Protein AF-A0A7I7LL23-F1 (afdb_monomer)

Nearest PDB structures (foldseek):
  6bk8-assembly1_P  TM=6.536E-01  e=3.398E+00  Saccharomyces cerevisiae S288C
  6zww-assembly4_G  TM=6.022E-01  e=4.409E+00  Escherichia coli
  7xf0-assembly2_A  TM=6.931E-01  e=6.516E+00  Pseudomonas aeruginosa
  6eud-assembly1_A  TM=8.073E-01  e=9.631E+00  Escherichia coli

Mean predicted aligned error: 7.25 Å

Secondary structure (DSSP, 8-state):
-PPPHHHHHHHH--S-------TTS-HHHHHHHHHHHHHTSTT---EEEESSHHHHHHHHHIIIIIT-PPPPTT-EEEEHHHHHIIIIIHHHGGGGT-SS------SS-PPEEEETTEEEEEEEGGGEEE-TTS-EEESSPPPP-

Foldseek 3Di:
DDDDPVLVCLLPDDDDDDDDDDPPRCVLLSLLSNQQVQQPPPPGEEEAADQDQVSLVSSVCCNCPVVVHDDDPRYHTGHPVVCCLPPPQQVCVVVLVDPHGDDDDPDPPADWDADPPDPVDIDGPVQWDQDPVGDIDGHPHPPDD

InterPro domains:
  IPR014016 UvrD-like helicase, ATP-binding domain [PF00580] (5-93)
  IPR027417 P-loop containing nucleoside triphosphate hydrolase [G3DSA:3.40.50.300] (2-128)
  IPR027417 P-loop containing nucleoside triphosphate hydrolase [SSF52540] (5-120)

Sequence (145 aa):
MILTDQQQLVVDADGNFLLLACPGSGKTRSAAERTARLMHMPGVKVAACSYTNVGAERLGAVLASDLGIMLLHNNFLGTIHKFLLRHVVHPFAHLLGAERGPFIHEDDSWPQVRVHNDNAQRIGIDCFRRTPDGRLVVTDKPPSV

Structure (mmCIF, N/CA/C/O backbone):
data_AF-A0A7I7LL23-F1
#
_entry.id   AF-A0A7I7LL23-F1
#
loop_
_atom_site.group_PDB
_atom_site.id
_atom_site.type_symbol
_atom_site.label_atom_id
_atom_site.label_alt_id
_atom_site.label_comp_id
_atom_site.label_asym_id
_atom_site.label_entity_id
_atom_site.label_seq_id
_atom_site.pdbx_PDB_ins_code
_atom_site.Cartn_x
_atom_site.Cartn_y
_atom_site.Cartn_z
_atom_site.occupancy
_atom_site.B_iso_or_equiv
_atom_site.auth_seq_id
_atom_site.auth_comp_id
_atom_site.auth_asym_id
_atom_site.auth_atom_id
_atom_site.pdbx_PDB_model_num
ATOM 1 N N . MET A 1 1 ? -9.010 5.657 23.521 1.00 66.31 1 MET A N 1
ATOM 2 C CA . MET A 1 1 ? -9.661 6.900 23.036 1.00 66.31 1 MET A CA 1
ATOM 3 C C . MET A 1 1 ? -10.905 6.483 22.262 1.00 66.31 1 MET A C 1
ATOM 5 O O . MET A 1 1 ? -10.845 5.447 21.617 1.00 66.31 1 MET A O 1
ATOM 9 N N . ILE A 1 2 ? -12.013 7.216 22.377 1.00 86.50 2 ILE A N 1
ATOM 10 C CA . ILE A 1 2 ? -13.318 6.832 21.804 1.00 86.50 2 ILE A CA 1
ATOM 11 C C . ILE A 1 2 ? -13.404 7.306 20.341 1.00 86.50 2 ILE A C 1
ATOM 13 O O . ILE A 1 2 ? -12.960 8.415 20.041 1.00 86.50 2 ILE A O 1
ATOM 17 N N . LEU A 1 3 ? -13.933 6.467 19.443 1.00 92.75 3 LEU A N 1
ATOM 18 C CA . LEU A 1 3 ? -14.195 6.816 18.040 1.00 92.7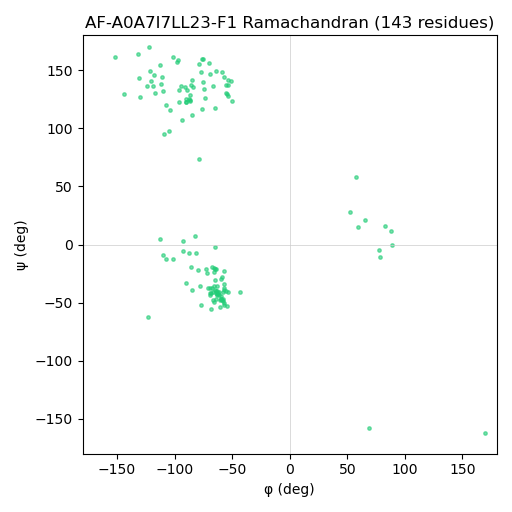5 3 LEU A CA 1
ATOM 19 C C . LEU A 1 3 ? -15.455 7.677 17.916 1.00 92.75 3 LEU A C 1
ATOM 21 O O . LEU A 1 3 ? -16.396 7.516 18.687 1.00 92.75 3 LEU A O 1
ATOM 25 N N . THR A 1 4 ? -15.491 8.576 16.931 1.00 94.88 4 THR A N 1
ATOM 26 C CA . THR A 1 4 ? -16.743 9.265 16.577 1.00 94.88 4 THR A CA 1
ATOM 27 C C . THR A 1 4 ? -17.670 8.333 15.799 1.00 94.88 4 THR A C 1
ATOM 29 O O . THR A 1 4 ? -17.195 7.397 15.154 1.00 94.88 4 THR A O 1
ATOM 32 N N . ASP A 1 5 ? -18.969 8.633 15.757 1.00 94.88 5 ASP A N 1
ATOM 33 C CA . ASP A 1 5 ? -19.951 7.832 15.008 1.00 94.88 5 ASP A CA 1
ATOM 34 C C . ASP A 1 5 ? -19.553 7.647 13.535 1.00 94.88 5 ASP A C 1
ATOM 36 O O . ASP A 1 5 ? -19.626 6.552 12.986 1.00 94.88 5 ASP A O 1
ATOM 40 N N . GLN A 1 6 ? -19.033 8.699 12.892 1.00 93.50 6 GLN A N 1
ATOM 41 C CA . GLN A 1 6 ? -18.549 8.620 11.510 1.00 93.50 6 GLN A CA 1
ATOM 42 C C . GLN A 1 6 ? -17.332 7.701 11.360 1.00 93.50 6 GLN A C 1
ATOM 44 O O . GLN A 1 6 ? -17.223 6.971 10.377 1.00 93.50 6 GLN A O 1
ATOM 49 N N . GLN A 1 7 ? -16.406 7.727 12.320 1.00 95.19 7 GLN A N 1
ATOM 50 C CA . GLN A 1 7 ? -15.250 6.832 12.307 1.00 95.19 7 GLN A CA 1
ATOM 51 C C . GLN A 1 7 ? -15.678 5.388 12.569 1.00 95.19 7 GLN A C 1
ATOM 53 O O . GLN A 1 7 ? -15.145 4.487 11.927 1.00 95.19 7 GLN A O 1
ATOM 58 N N . GLN A 1 8 ? -16.658 5.175 13.448 1.00 96.31 8 GLN A N 1
ATOM 59 C CA . GLN A 1 8 ? -17.226 3.861 13.728 1.00 96.31 8 GLN A CA 1
ATOM 60 C C . GLN A 1 8 ? -17.914 3.279 12.484 1.00 96.31 8 GLN A C 1
ATOM 62 O O . GLN A 1 8 ? -17.637 2.141 12.119 1.00 96.31 8 GLN A O 1
ATOM 67 N N . LEU A 1 9 ? -18.675 4.086 11.733 1.00 95.69 9 LEU A N 1
ATOM 68 C CA . LEU A 1 9 ? -19.251 3.672 10.443 1.00 95.69 9 LEU A CA 1
ATOM 69 C C . LEU A 1 9 ? -18.181 3.201 9.446 1.00 95.69 9 LEU A C 1
ATOM 71 O O . LEU A 1 9 ? -18.381 2.220 8.734 1.00 95.69 9 LEU A O 1
ATOM 75 N N . VAL A 1 10 ? -17.024 3.868 9.402 1.00 96.00 10 VAL A N 1
ATOM 76 C CA . VAL A 1 10 ? -15.889 3.445 8.563 1.00 96.00 10 VAL A CA 1
ATOM 77 C C . VAL A 1 10 ? -15.286 2.127 9.042 1.00 96.00 10 VAL A C 1
ATOM 79 O O . VAL A 1 10 ? -14.852 1.323 8.217 1.00 96.00 10 VAL A O 1
ATOM 82 N N . VAL A 1 11 ? -15.219 1.898 10.352 1.00 96.62 11 VAL A N 1
ATOM 83 C CA . VAL A 1 11 ? -14.708 0.644 10.921 1.00 96.62 11 VAL A CA 1
ATOM 84 C C . VAL A 1 11 ? -15.663 -0.510 10.627 1.00 96.62 11 VAL A C 1
ATOM 86 O O . VAL A 1 11 ? -15.206 -1.576 10.213 1.00 96.62 11 VAL A O 1
ATOM 89 N N . ASP A 1 12 ? -16.968 -0.277 10.751 1.00 96.56 12 ASP A N 1
ATOM 90 C CA . ASP A 1 12 ? -18.008 -1.303 10.639 1.00 96.56 12 ASP A CA 1
ATOM 91 C C . ASP A 1 12 ? -18.463 -1.579 9.205 1.00 96.56 12 ASP A C 1
ATOM 93 O O . ASP A 1 12 ? -18.992 -2.654 8.939 1.00 96.56 12 ASP A O 1
ATOM 97 N N . ALA A 1 13 ? -18.213 -0.671 8.255 1.00 96.00 13 ALA A N 1
ATOM 98 C CA . ALA A 1 13 ? -18.606 -0.883 6.865 1.00 96.00 13 ALA A CA 1
ATOM 99 C C . ALA A 1 13 ? -18.028 -2.193 6.304 1.00 96.00 13 ALA A C 1
ATOM 101 O O . ALA A 1 13 ? -16.847 -2.488 6.481 1.00 96.00 13 ALA A O 1
ATOM 102 N N . ASP A 1 14 ? -18.820 -2.956 5.566 1.00 93.75 14 ASP A N 1
ATOM 103 C CA . ASP A 1 14 ? -18.358 -4.160 4.877 1.00 93.75 14 ASP A CA 1
ATOM 104 C C . ASP A 1 14 ? -18.122 -3.884 3.386 1.00 93.75 14 ASP A C 1
ATOM 106 O O . ASP A 1 14 ? -18.584 -2.887 2.831 1.00 93.75 14 ASP A O 1
ATOM 110 N N . GLY A 1 15 ? -17.361 -4.758 2.727 1.00 93.44 15 GLY A N 1
ATOM 111 C CA . GLY A 1 15 ? -17.053 -4.628 1.302 1.00 93.44 15 GLY A CA 1
ATOM 112 C C . GLY A 1 15 ? -16.140 -3.446 0.952 1.00 93.44 15 GLY A C 1
ATOM 113 O O . GLY A 1 15 ? -15.357 -2.955 1.773 1.00 93.44 15 GLY A O 1
ATOM 114 N N . ASN A 1 16 ? -16.211 -3.035 -0.316 1.00 95.56 16 ASN A N 1
ATOM 115 C CA . ASN A 1 16 ? -15.382 -1.976 -0.886 1.00 95.56 16 ASN A CA 1
ATOM 116 C C . ASN A 1 16 ? -16.071 -0.621 -0.738 1.00 95.56 16 ASN A C 1
ATOM 118 O O . ASN A 1 16 ? -17.251 -0.482 -1.052 1.00 95.56 16 ASN A O 1
ATOM 122 N N . PHE A 1 17 ? -15.316 0.395 -0.333 1.00 96.31 17 PHE A N 1
ATOM 123 C CA . PHE A 1 17 ? -15.828 1.753 -0.193 1.00 96.31 17 PHE A CA 1
ATOM 124 C C . PHE A 1 17 ? -14.712 2.780 -0.398 1.00 96.31 17 PHE A C 1
ATOM 126 O O . PHE A 1 17 ? -13.523 2.467 -0.294 1.00 96.31 17 PHE A O 1
ATOM 133 N N . LEU A 1 18 ? -15.116 4.018 -0.677 1.00 95.38 18 LEU A N 1
ATOM 134 C CA . LEU A 1 18 ? -14.234 5.173 -0.781 1.00 95.38 18 LEU A CA 1
ATOM 135 C C . LEU A 1 18 ? -14.438 6.074 0.437 1.00 95.38 18 LEU A C 1
ATOM 137 O O . LEU A 1 18 ? -15.532 6.588 0.657 1.00 95.38 18 LEU A O 1
ATOM 141 N N . LEU A 1 19 ? -13.372 6.296 1.204 1.00 93.31 19 LEU A N 1
ATOM 142 C CA . LEU A 1 19 ? -13.380 7.245 2.312 1.00 93.31 19 LEU A CA 1
ATOM 143 C C . LEU A 1 19 ? -12.876 8.613 1.849 1.00 93.31 19 LEU A C 1
ATOM 145 O O . LEU A 1 19 ? -11.676 8.806 1.652 1.00 93.31 19 LEU A O 1
ATOM 149 N N . LEU A 1 20 ? -13.787 9.575 1.732 1.00 93.88 20 LEU A N 1
ATOM 150 C CA . LEU A 1 20 ? -13.443 10.982 1.543 1.00 93.88 20 LEU A CA 1
ATOM 151 C C . LEU A 1 20 ? -13.241 11.636 2.913 1.00 93.88 20 LEU A C 1
ATOM 153 O O . LEU A 1 20 ? -14.114 11.560 3.773 1.00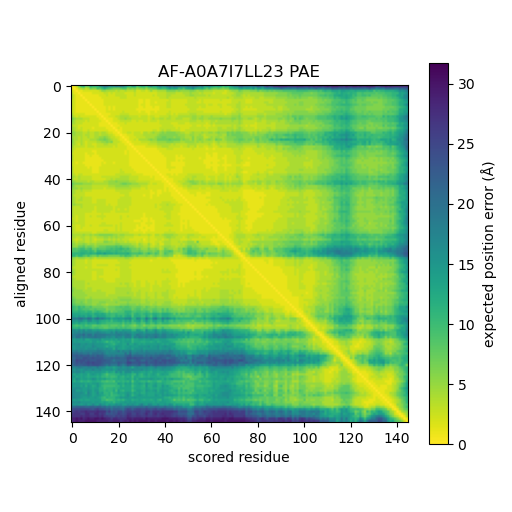 93.88 20 LEU A O 1
ATOM 157 N N . ALA A 1 21 ? -12.080 12.254 3.133 1.00 90.94 21 ALA A N 1
ATOM 158 C CA . ALA A 1 21 ? -11.691 12.743 4.450 1.00 90.94 21 ALA A CA 1
ATOM 159 C C . ALA A 1 21 ? -10.899 14.053 4.368 1.00 90.94 21 ALA A C 1
ATOM 161 O O . ALA A 1 21 ? -9.887 14.136 3.671 1.00 90.94 21 ALA A O 1
ATOM 162 N N . CYS A 1 22 ? -11.312 15.054 5.146 1.00 92.88 22 CYS A N 1
ATOM 163 C CA . CYS A 1 22 ? -10.547 16.288 5.320 1.00 92.88 22 CYS A CA 1
ATOM 164 C C . CYS A 1 22 ? -9.268 16.037 6.145 1.00 92.88 22 CYS A C 1
ATOM 166 O O . CYS A 1 22 ? -9.221 15.094 6.950 1.00 92.88 22 CYS A O 1
ATOM 168 N N . PRO A 1 23 ? -8.227 16.879 6.014 1.00 91.81 23 PRO A N 1
ATOM 169 C CA . PRO A 1 23 ? -7.085 16.861 6.925 1.00 91.81 23 PRO A CA 1
ATOM 170 C C . PRO A 1 23 ? -7.531 16.911 8.396 1.00 91.81 23 PRO A C 1
ATOM 172 O O . PRO A 1 23 ? -8.493 17.587 8.738 1.00 91.81 23 PRO A O 1
ATOM 175 N N . GLY A 1 24 ? -6.861 16.157 9.272 1.00 88.38 24 GLY A N 1
ATOM 176 C CA . GLY A 1 24 ? -7.176 16.129 10.710 1.00 88.38 24 GLY A CA 1
ATOM 177 C C . GLY A 1 24 ? -8.395 15.289 11.132 1.00 88.38 24 GLY A C 1
ATOM 178 O O . GLY A 1 24 ? -8.507 14.975 12.308 1.00 88.38 24 GLY A O 1
ATOM 179 N N . SER A 1 25 ? -9.236 14.812 10.207 1.00 89.38 25 SER A N 1
ATOM 180 C CA . SER A 1 25 ? -10.459 14.015 10.496 1.00 89.38 25 SER A CA 1
ATOM 181 C C . SER A 1 25 ? -10.241 12.630 11.138 1.00 89.38 25 SER A C 1
ATOM 183 O O . SER A 1 25 ? -11.192 11.902 11.418 1.00 89.38 25 SER A O 1
ATOM 185 N N . GLY A 1 26 ? -8.989 12.222 11.351 1.00 91.06 26 GLY A N 1
ATOM 186 C CA . GLY A 1 26 ? -8.664 10.913 11.921 1.00 91.06 26 GLY A CA 1
ATOM 187 C C . GLY A 1 26 ? -8.649 9.753 10.920 1.00 91.06 26 GLY A C 1
ATOM 188 O O . GLY A 1 26 ? -8.582 8.608 11.351 1.00 91.06 26 GLY A O 1
ATOM 189 N N . LYS A 1 27 ? -8.600 10.013 9.603 1.00 94.44 27 LYS A N 1
ATOM 190 C CA . LYS A 1 27 ? -8.527 8.977 8.542 1.00 94.44 27 LYS A CA 1
ATOM 191 C C . LYS A 1 27 ? -7.556 7.818 8.823 1.00 94.44 27 LYS A C 1
ATOM 193 O O . LYS A 1 27 ? -7.866 6.665 8.557 1.00 94.44 27 LYS A O 1
ATOM 198 N N . THR A 1 28 ? -6.379 8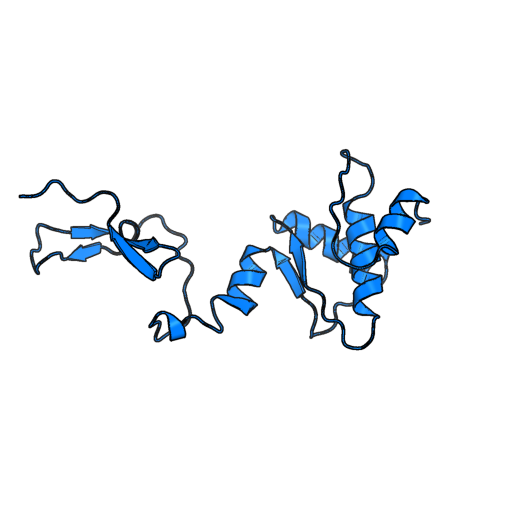.118 9.378 1.00 93.62 28 THR A N 1
ATOM 199 C CA . THR A 1 28 ? -5.355 7.107 9.682 1.00 93.62 28 THR A CA 1
ATOM 200 C C . THR A 1 28 ? -5.773 6.226 10.856 1.00 93.62 28 THR A C 1
ATOM 202 O O . THR A 1 28 ? -5.541 5.024 10.812 1.00 93.62 28 THR A O 1
ATOM 205 N N . ARG A 1 29 ? -6.437 6.801 11.865 1.00 94.25 29 ARG A N 1
ATOM 206 C CA . ARG A 1 29 ? -6.998 6.050 12.989 1.00 94.25 29 ARG A CA 1
ATOM 207 C C . ARG A 1 29 ? -8.125 5.139 12.515 1.00 94.25 29 ARG A C 1
ATOM 209 O O . ARG A 1 29 ? -8.063 3.948 12.770 1.00 94.25 29 ARG A O 1
ATOM 216 N N . SER A 1 30 ? -9.086 5.660 11.750 1.00 95.69 30 SER A N 1
ATOM 217 C CA . SER A 1 30 ? -10.178 4.845 11.196 1.00 95.69 30 SER A CA 1
ATOM 218 C C . SER A 1 30 ? -9.666 3.692 10.331 1.00 95.69 30 SER A C 1
ATOM 220 O O . SER A 1 30 ? -10.160 2.575 10.441 1.00 95.69 30 SER A O 1
ATOM 222 N N . ALA A 1 31 ? -8.638 3.931 9.508 1.00 95.50 31 ALA A N 1
ATOM 223 C CA . ALA A 1 31 ? -8.004 2.877 8.720 1.00 95.50 31 ALA A CA 1
ATOM 224 C C . ALA A 1 31 ? -7.315 1.813 9.596 1.00 95.50 31 ALA A C 1
ATOM 226 O O . ALA A 1 31 ? -7.410 0.626 9.285 1.00 95.50 31 ALA A O 1
ATOM 227 N N . ALA A 1 32 ? -6.647 2.211 10.685 1.00 95.62 32 ALA A N 1
ATOM 228 C CA . ALA A 1 32 ? -6.009 1.286 11.625 1.00 95.62 32 ALA A CA 1
ATOM 229 C C . ALA A 1 32 ? -7.040 0.439 12.383 1.00 95.62 32 ALA A C 1
ATOM 231 O O . ALA A 1 32 ? -6.919 -0.779 12.414 1.00 95.62 32 ALA A O 1
ATOM 232 N N . GLU A 1 33 ? -8.085 1.066 12.921 1.00 96.12 33 GLU A N 1
ATOM 233 C CA . GLU A 1 33 ? -9.173 0.398 13.651 1.00 96.12 33 GLU A CA 1
ATOM 234 C C . GLU A 1 33 ? -9.913 -0.597 12.740 1.00 96.12 33 GLU A C 1
ATOM 236 O O . GLU A 1 33 ? -10.130 -1.753 13.103 1.00 96.12 33 GLU A O 1
ATOM 241 N N . ARG A 1 34 ? -10.200 -0.203 11.489 1.00 95.88 34 ARG A N 1
ATOM 242 C CA . ARG A 1 34 ? -10.772 -1.111 10.483 1.00 95.88 34 ARG A CA 1
ATOM 243 C C . ARG A 1 34 ? -9.826 -2.266 10.161 1.00 95.88 34 ARG A C 1
ATOM 245 O O . ARG A 1 34 ? -10.262 -3.409 10.071 1.00 95.88 34 ARG A O 1
ATOM 252 N N . THR A 1 35 ? -8.535 -1.982 9.990 1.00 95.62 35 THR A N 1
ATOM 253 C CA . THR A 1 35 ? -7.512 -3.013 9.754 1.00 95.62 35 THR A CA 1
ATOM 254 C C . THR A 1 35 ? -7.492 -4.015 10.908 1.00 95.62 35 THR A C 1
ATOM 256 O O . THR A 1 35 ? -7.560 -5.215 10.662 1.00 95.62 35 THR A O 1
ATOM 259 N N . ALA A 1 36 ? -7.494 -3.534 12.153 1.00 94.81 36 ALA A N 1
ATOM 260 C CA . ALA A 1 36 ? -7.557 -4.365 13.347 1.00 94.81 36 ALA A CA 1
ATOM 261 C C . ALA A 1 36 ? -8.814 -5.246 13.362 1.00 94.81 36 ALA A C 1
ATOM 263 O O . ALA A 1 36 ? -8.690 -6.455 13.542 1.00 94.81 36 ALA A O 1
ATOM 264 N N . ARG A 1 37 ? -10.007 -4.688 13.100 1.00 94.44 37 ARG A N 1
ATOM 265 C CA . ARG A 1 37 ? -11.256 -5.467 12.985 1.00 94.44 37 ARG A CA 1
ATOM 266 C C . ARG A 1 37 ? -11.123 -6.590 11.951 1.00 94.44 37 ARG A C 1
ATOM 268 O O . ARG A 1 37 ? -11.374 -7.748 12.272 1.00 94.44 37 ARG A O 1
ATOM 275 N N . LEU A 1 38 ? -10.691 -6.259 10.732 1.00 94.50 38 LEU A N 1
ATOM 276 C CA . LEU A 1 38 ? -10.575 -7.221 9.630 1.00 94.50 38 LEU A CA 1
ATOM 277 C C . LEU A 1 38 ? -9.554 -8.328 9.921 1.00 94.50 38 LEU A C 1
ATOM 279 O O . LEU A 1 38 ? -9.780 -9.476 9.554 1.00 94.50 38 LEU A O 1
ATOM 283 N N . MET A 1 39 ? -8.453 -8.015 10.608 1.00 92.31 39 MET A N 1
ATOM 284 C CA . MET A 1 39 ? -7.436 -9.003 10.984 1.00 92.31 39 MET A CA 1
ATOM 285 C C . MET A 1 39 ? -7.942 -10.061 11.976 1.00 92.31 39 MET A C 1
ATOM 287 O O . MET A 1 39 ? -7.371 -11.147 12.028 1.00 92.31 39 MET A O 1
ATOM 291 N N . HIS A 1 40 ? -8.986 -9.760 12.754 1.00 90.25 40 HIS A N 1
ATOM 292 C CA . HIS A 1 40 ? -9.605 -10.716 13.680 1.00 90.25 40 HIS A CA 1
ATOM 293 C C . HIS A 1 40 ? -10.702 -11.562 13.025 1.00 90.25 40 HIS A C 1
ATOM 295 O O . HIS A 1 40 ? -11.200 -12.502 13.645 1.00 90.25 40 HIS A O 1
ATOM 301 N N . MET A 1 41 ? -11.086 -11.261 11.781 1.00 91.00 41 MET A N 1
ATOM 302 C CA . MET A 1 41 ? -12.073 -12.062 11.068 1.00 91.00 41 MET A CA 1
ATOM 303 C C . MET A 1 41 ? -11.451 -13.399 10.627 1.00 91.00 41 MET A C 1
ATOM 305 O O . MET A 1 41 ? -10.421 -13.404 9.945 1.00 91.00 41 MET A O 1
ATOM 309 N N . PRO A 1 42 ? -12.062 -14.549 10.972 1.00 90.12 42 PRO A N 1
ATOM 310 C CA . PRO A 1 42 ? -11.535 -15.857 10.600 1.00 90.12 42 PRO A CA 1
ATOM 311 C C . PRO A 1 42 ? -11.332 -15.997 9.087 1.00 90.12 42 PRO A C 1
ATOM 313 O O . PRO A 1 42 ? -12.225 -15.708 8.295 1.00 90.12 42 PRO A O 1
ATOM 316 N N . GLY A 1 43 ? -10.145 -16.454 8.683 1.00 90.44 43 GLY A N 1
ATOM 317 C CA . GLY A 1 43 ? -9.801 -16.685 7.275 1.00 90.44 43 GLY A CA 1
ATOM 318 C C . GLY A 1 43 ? -9.457 -15.427 6.466 1.00 90.44 43 GLY A C 1
ATOM 319 O O . GLY A 1 43 ? -9.022 -15.556 5.321 1.00 90.44 43 GLY A O 1
ATOM 320 N N . VAL A 1 44 ? -9.584 -14.228 7.041 1.00 91.38 44 VAL A N 1
ATOM 321 C CA . VAL A 1 44 ? -9.243 -12.973 6.362 1.00 91.38 44 VAL A CA 1
ATOM 322 C C . VAL A 1 44 ? -7.747 -12.687 6.494 1.00 91.38 44 VAL A C 1
ATOM 324 O O . VAL A 1 44 ? -7.152 -12.826 7.561 1.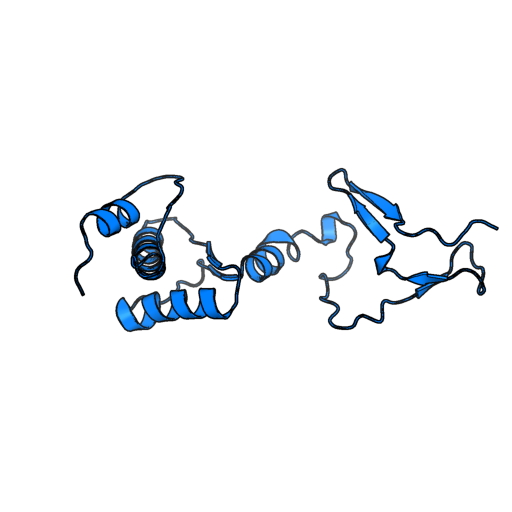00 91.38 44 VAL A O 1
ATOM 327 N N . LYS A 1 45 ? -7.129 -12.275 5.383 1.00 92.94 45 LYS A N 1
ATOM 328 C CA . LYS A 1 45 ? -5.766 -11.734 5.338 1.00 92.94 45 LYS A CA 1
ATOM 329 C C . LYS A 1 45 ? -5.841 -10.298 4.850 1.00 92.94 45 LYS A C 1
ATOM 331 O O . LYS A 1 45 ? -6.468 -10.028 3.828 1.00 92.94 45 LYS A O 1
ATOM 336 N N . VAL A 1 46 ? -5.199 -9.388 5.567 1.00 95.25 46 VAL A N 1
ATOM 337 C CA . VAL A 1 46 ? -5.265 -7.951 5.302 1.00 95.25 46 VAL A CA 1
ATOM 338 C C . VAL A 1 46 ? -3.929 -7.457 4.766 1.00 95.25 46 VAL A C 1
ATOM 340 O O . VAL A 1 46 ? -2.875 -7.728 5.341 1.00 95.25 46 VAL A O 1
ATOM 343 N N . ALA A 1 47 ? -3.981 -6.693 3.676 1.00 96.69 47 ALA A N 1
ATOM 344 C CA . ALA A 1 47 ? -2.857 -5.920 3.166 1.00 96.69 47 ALA A CA 1
ATOM 345 C C . ALA A 1 47 ? -3.124 -4.428 3.386 1.00 96.69 47 ALA A C 1
ATOM 347 O O . ALA A 1 47 ? -3.783 -3.767 2.584 1.00 96.69 47 ALA A O 1
ATOM 348 N N . ALA A 1 48 ? -2.609 -3.894 4.488 1.00 96.44 48 ALA A N 1
ATOM 349 C CA . ALA A 1 48 ? -2.711 -2.485 4.822 1.00 96.44 48 ALA A CA 1
ATOM 350 C C . ALA A 1 48 ? -1.577 -1.709 4.137 1.00 96.44 48 ALA A C 1
ATOM 352 O O . ALA A 1 48 ? -0.399 -1.873 4.464 1.00 96.44 48 ALA A O 1
ATOM 353 N N . CYS A 1 49 ? -1.930 -0.876 3.156 1.00 97.25 49 CYS A N 1
ATOM 354 C CA . CYS A 1 49 ? -0.956 -0.188 2.314 1.00 97.25 49 CYS A CA 1
ATOM 355 C C . CYS A 1 49 ? -1.032 1.335 2.454 1.00 97.25 49 CYS A C 1
ATOM 357 O O . CYS A 1 49 ? -2.109 1.914 2.576 1.00 97.25 49 CYS A O 1
ATOM 359 N N . SER A 1 50 ? 0.124 1.990 2.355 1.00 96.88 50 SER A N 1
ATOM 360 C CA . SER A 1 50 ? 0.231 3.432 2.121 1.00 96.88 50 SER A CA 1
ATOM 361 C C . SER A 1 50 ? 1.038 3.723 0.856 1.00 96.88 50 SER A C 1
ATOM 363 O O . SER A 1 50 ? 1.672 2.836 0.285 1.00 96.88 50 SER A O 1
ATOM 365 N N . TYR A 1 51 ? 1.036 4.974 0.406 1.00 96.81 51 TYR A N 1
ATOM 366 C CA . TYR A 1 51 ? 1.902 5.392 -0.694 1.00 96.81 51 TYR A CA 1
ATOM 367 C C . TYR A 1 51 ? 3.351 5.601 -0.227 1.00 96.81 51 TYR A C 1
ATOM 369 O O . TYR A 1 51 ? 4.290 5.255 -0.939 1.00 96.81 51 TYR A O 1
ATOM 377 N N . THR A 1 52 ? 3.537 6.110 0.995 1.00 97.06 52 THR A N 1
ATOM 378 C CA . THR A 1 52 ? 4.851 6.449 1.562 1.00 97.06 52 THR A CA 1
ATOM 379 C C . THR A 1 52 ? 5.216 5.542 2.734 1.00 97.06 52 THR A C 1
ATOM 381 O O . THR A 1 52 ? 4.335 5.028 3.428 1.00 97.06 52 THR A O 1
ATOM 384 N N . ASN A 1 53 ? 6.520 5.378 2.988 1.00 96.94 53 ASN A N 1
ATOM 385 C CA . ASN A 1 53 ? 7.013 4.641 4.159 1.00 96.94 53 ASN A CA 1
ATOM 386 C C . ASN A 1 53 ? 6.496 5.272 5.458 1.00 96.94 53 ASN A C 1
ATOM 388 O O . ASN A 1 53 ? 5.881 4.579 6.259 1.00 96.94 53 ASN A O 1
ATOM 392 N N . VAL A 1 54 ? 6.600 6.600 5.589 1.00 97.56 54 VAL A N 1
ATOM 393 C CA . VAL A 1 54 ? 6.081 7.361 6.743 1.00 97.56 54 VAL A CA 1
ATOM 394 C C . VAL A 1 54 ? 4.586 7.109 6.972 1.00 97.56 54 VAL A C 1
ATOM 396 O O . VAL A 1 54 ? 4.131 6.974 8.106 1.00 97.56 54 VAL A O 1
ATOM 399 N N . GLY A 1 55 ? 3.791 7.029 5.901 1.00 95.94 55 GLY A N 1
ATOM 400 C CA . GLY A 1 55 ? 2.363 6.735 6.003 1.00 95.94 55 GLY A CA 1
ATOM 401 C C . GLY A 1 55 ? 2.083 5.318 6.510 1.00 95.94 55 GLY A C 1
ATOM 402 O O . GLY A 1 55 ? 1.192 5.133 7.340 1.00 95.94 55 GLY A O 1
ATOM 403 N N . ALA A 1 56 ? 2.854 4.333 6.044 1.00 97.06 56 ALA A N 1
ATOM 404 C CA . ALA A 1 56 ? 2.748 2.948 6.495 1.00 97.06 56 ALA A CA 1
ATOM 405 C C . ALA A 1 56 ? 3.225 2.777 7.947 1.00 97.06 56 ALA A C 1
ATOM 407 O O . ALA A 1 56 ? 2.543 2.135 8.743 1.00 97.06 56 ALA A O 1
ATOM 408 N N . GLU A 1 57 ? 4.344 3.403 8.314 1.00 96.38 57 GLU A N 1
ATOM 409 C CA . GLU A 1 57 ? 4.877 3.426 9.680 1.00 96.38 57 GLU A CA 1
ATOM 410 C C . GLU A 1 57 ? 3.879 4.047 10.653 1.00 96.38 57 GLU A C 1
ATOM 412 O O . GLU A 1 57 ? 3.611 3.476 11.706 1.00 96.38 57 GLU A O 1
ATOM 417 N N . ARG A 1 58 ? 3.244 5.164 10.276 1.00 96.19 58 ARG A N 1
ATOM 418 C CA . ARG A 1 58 ? 2.200 5.786 11.097 1.00 96.19 58 ARG A CA 1
ATOM 419 C C . ARG A 1 58 ? 1.008 4.856 11.314 1.00 96.19 58 ARG A C 1
ATOM 421 O O . ARG A 1 58 ? 0.466 4.821 12.413 1.00 96.19 58 ARG A O 1
ATOM 428 N N . LEU A 1 59 ? 0.585 4.119 10.286 1.00 96.06 59 LEU A N 1
ATOM 429 C CA . LEU A 1 59 ? -0.502 3.147 10.415 1.00 96.06 59 LEU A CA 1
ATOM 430 C C . LEU A 1 59 ? -0.111 2.004 11.369 1.00 96.06 59 LEU A C 1
ATOM 432 O O . LEU A 1 59 ? -0.901 1.630 12.231 1.00 96.06 59 LEU A O 1
ATOM 436 N N . GLY A 1 60 ? 1.126 1.513 11.261 1.00 95.75 60 GLY A N 1
ATOM 437 C CA . GLY A 1 60 ? 1.690 0.514 12.172 1.00 95.75 60 GLY A CA 1
ATOM 438 C C . GLY A 1 60 ? 1.810 0.999 13.610 1.00 95.75 60 GLY A C 1
ATOM 439 O O . GLY A 1 60 ? 1.485 0.251 14.525 1.00 95.75 60 GLY A O 1
ATOM 440 N N . ALA A 1 61 ? 2.209 2.253 13.814 1.00 95.62 61 ALA A N 1
ATOM 441 C CA . ALA A 1 61 ? 2.293 2.858 15.137 1.00 95.62 61 ALA A CA 1
ATOM 442 C C . ALA A 1 61 ? 0.918 2.933 15.812 1.00 95.62 61 ALA A C 1
ATOM 444 O O . ALA A 1 61 ? 0.811 2.605 16.985 1.00 95.62 61 ALA A O 1
ATOM 445 N N . VAL A 1 62 ? -0.145 3.287 15.078 1.00 95.88 62 VAL A N 1
ATOM 446 C CA . VAL A 1 62 ? -1.509 3.256 15.637 1.00 95.88 62 VAL A CA 1
ATOM 447 C C . VAL A 1 62 ? -1.912 1.821 15.991 1.00 95.88 62 VAL A C 1
ATOM 449 O O . VAL A 1 62 ? -2.390 1.579 17.093 1.00 95.88 62 VAL A O 1
ATOM 452 N N . LEU A 1 63 ? -1.679 0.852 15.098 1.00 95.38 63 LEU A N 1
ATOM 453 C CA . LEU A 1 63 ? -1.986 -0.558 15.375 1.00 95.38 63 LEU A CA 1
ATOM 454 C C . LEU A 1 63 ? -1.264 -1.068 16.631 1.00 95.38 63 LEU A C 1
ATOM 456 O O . LEU A 1 63 ? -1.904 -1.634 17.509 1.00 95.38 63 LEU A O 1
ATOM 460 N N . ALA A 1 64 ? 0.045 -0.846 16.734 1.00 94.81 64 ALA A N 1
ATOM 461 C CA . ALA A 1 64 ? 0.855 -1.379 17.823 1.00 94.81 64 ALA A CA 1
ATOM 462 C C . ALA A 1 64 ? 0.679 -0.592 19.130 1.00 94.81 64 ALA A C 1
ATOM 464 O O . ALA A 1 64 ? 0.396 -1.184 20.168 1.00 94.81 64 ALA A O 1
ATOM 465 N N . SER A 1 65 ? 0.840 0.731 19.085 1.00 93.50 65 SER A N 1
ATOM 466 C CA . SER A 1 65 ? 0.902 1.576 20.281 1.00 93.50 65 SER A CA 1
ATOM 467 C C . SER A 1 65 ? -0.475 1.985 20.798 1.00 93.50 65 SER A C 1
ATOM 469 O O . SER A 1 65 ? -0.673 2.010 22.010 1.00 93.50 65 SER A O 1
ATOM 471 N N . ASP A 1 66 ? -1.427 2.294 19.910 1.00 92.94 66 ASP A N 1
ATOM 472 C CA . ASP A 1 66 ? -2.750 2.776 20.334 1.00 92.94 66 ASP A CA 1
ATOM 473 C C . ASP A 1 66 ? -3.741 1.624 20.542 1.00 92.94 66 ASP A C 1
ATOM 475 O O . ASP A 1 66 ? -4.621 1.729 21.398 1.00 92.94 66 ASP A O 1
ATOM 479 N N . LEU A 1 67 ? -3.625 0.551 19.746 1.00 93.06 67 LEU A N 1
ATOM 480 C CA . LEU A 1 67 ? -4.576 -0.570 19.732 1.00 93.06 67 LEU A CA 1
ATOM 481 C C . LEU A 1 67 ? -4.008 -1.877 20.304 1.00 93.06 67 LEU A C 1
ATOM 483 O O . LEU A 1 67 ? -4.764 -2.827 20.493 1.00 93.06 67 LEU A O 1
ATOM 487 N N . GLY A 1 68 ? -2.701 -1.955 20.577 1.00 93.44 68 GLY A N 1
ATOM 488 C CA . GLY A 1 68 ? -2.067 -3.173 21.095 1.00 93.44 68 GLY A CA 1
ATOM 489 C C . GLY A 1 68 ? -2.092 -4.354 20.117 1.00 93.44 68 GLY A C 1
ATOM 490 O O . GLY A 1 68 ? -1.989 -5.506 20.534 1.00 93.44 68 GLY A O 1
ATOM 491 N N . ILE A 1 69 ? -2.255 -4.093 18.818 1.00 90.88 69 ILE A N 1
ATOM 492 C CA . ILE A 1 69 ? -2.372 -5.116 17.780 1.00 90.88 69 ILE A CA 1
ATOM 493 C C . ILE A 1 69 ? -1.001 -5.474 17.226 1.00 90.88 69 ILE A C 1
ATOM 495 O O . ILE A 1 69 ? -0.298 -4.649 16.640 1.00 90.88 69 ILE A O 1
ATOM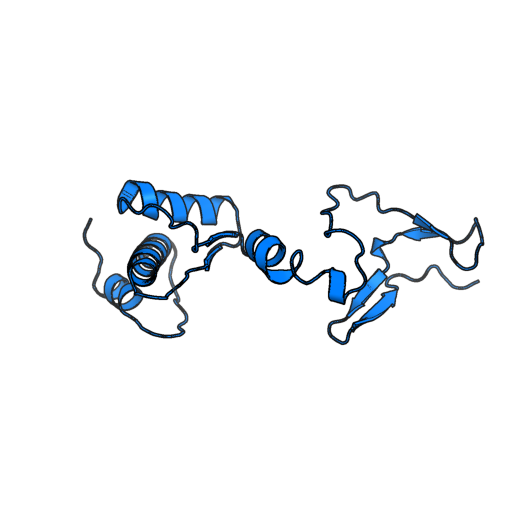 499 N N . MET A 1 70 ? -0.666 -6.758 17.326 1.00 86.94 70 MET A N 1
ATOM 500 C CA . MET A 1 70 ? 0.460 -7.339 16.610 1.00 86.94 70 MET A CA 1
ATOM 501 C C . MET A 1 70 ? 0.027 -7.850 15.237 1.00 86.94 70 MET A C 1
ATOM 503 O O . MET A 1 70 ? -0.960 -8.573 15.098 1.00 86.94 70 MET A O 1
ATOM 507 N N . LEU A 1 71 ? 0.799 -7.505 14.205 1.00 83.06 71 LEU A N 1
ATOM 508 C CA . LEU A 1 71 ? 0.584 -8.029 12.860 1.00 83.06 71 LEU A CA 1
ATOM 509 C C . LEU A 1 71 ? 0.824 -9.542 12.838 1.00 83.06 71 LEU A C 1
ATOM 511 O O . LEU A 1 71 ? 1.937 -10.012 13.070 1.00 83.06 71 LEU A O 1
ATOM 515 N N . LEU A 1 72 ? -0.225 -10.302 12.521 1.00 79.56 72 LEU A N 1
ATOM 516 C CA . LEU A 1 72 ? -0.105 -11.733 12.251 1.00 79.56 72 LEU A CA 1
ATOM 517 C C . LEU A 1 72 ? 0.754 -11.970 10.999 1.00 79.56 72 LEU A C 1
ATOM 519 O O . LEU A 1 72 ? 0.735 -11.179 10.058 1.00 79.56 72 LEU A O 1
ATOM 523 N N . HIS A 1 73 ? 1.467 -13.097 10.966 1.00 78.00 73 HIS A N 1
ATOM 524 C CA . HIS A 1 73 ? 2.422 -13.456 9.905 1.00 78.00 73 HIS A CA 1
ATOM 525 C C . HIS A 1 73 ? 1.829 -13.484 8.482 1.00 78.00 73 HIS A C 1
ATOM 527 O O . HIS A 1 73 ? 2.563 -13.403 7.499 1.00 78.00 73 HIS A O 1
ATOM 533 N N . ASN A 1 74 ? 0.512 -13.646 8.367 1.00 84.50 74 ASN A N 1
ATOM 534 C CA . ASN A 1 74 ? -0.227 -13.727 7.110 1.00 84.50 74 ASN A CA 1
ATOM 535 C C . ASN A 1 74 ? -0.777 -12.368 6.633 1.00 84.50 74 ASN A C 1
ATOM 537 O O . ASN A 1 74 ? -1.329 -12.310 5.533 1.00 84.50 74 ASN A O 1
ATOM 541 N N . ASN A 1 75 ? -0.629 -11.308 7.432 1.00 93.31 75 ASN A N 1
ATOM 542 C CA . ASN A 1 75 ? -1.019 -9.943 7.095 1.00 93.31 75 ASN A CA 1
ATOM 543 C C . ASN A 1 75 ? 0.187 -9.144 6.584 1.00 93.31 75 ASN A C 1
ATOM 545 O O . ASN A 1 75 ? 1.345 -9.473 6.847 1.00 93.31 75 ASN A O 1
ATOM 549 N N . PHE A 1 76 ? -0.088 -8.067 5.855 1.00 96.44 76 PHE A N 1
ATOM 550 C CA . PHE A 1 76 ? 0.927 -7.170 5.316 1.00 96.44 76 PHE A CA 1
ATOM 551 C C . PHE A 1 76 ? 0.677 -5.733 5.775 1.00 96.44 76 PHE A C 1
ATOM 553 O O . PHE A 1 76 ? -0.447 -5.240 5.707 1.00 96.44 76 PHE A O 1
ATOM 560 N N . LEU A 1 77 ? 1.752 -5.050 6.173 1.00 96.38 77 LEU A N 1
ATOM 561 C CA . LEU A 1 77 ? 1.792 -3.607 6.382 1.00 96.38 77 LEU A CA 1
ATOM 562 C C . LEU A 1 77 ? 3.002 -3.029 5.643 1.00 96.38 77 LEU A C 1
ATOM 564 O O . LEU A 1 77 ? 4.132 -3.480 5.844 1.00 96.38 77 LEU A O 1
ATOM 568 N N . GLY A 1 78 ? 2.783 -2.021 4.804 1.00 97.06 78 GLY A N 1
ATOM 569 C CA . GLY A 1 78 ? 3.872 -1.375 4.078 1.00 97.06 78 GLY A CA 1
ATOM 570 C C . GLY A 1 78 ? 3.396 -0.419 2.997 1.00 97.06 78 GLY A C 1
ATOM 571 O O . GLY A 1 78 ? 2.248 0.021 2.985 1.00 97.06 78 GLY A O 1
ATOM 572 N N . THR A 1 79 ? 4.288 -0.087 2.068 1.00 98.00 79 THR A N 1
ATOM 573 C CA . THR A 1 79 ? 3.896 0.668 0.879 1.00 98.00 79 THR A CA 1
ATOM 574 C C . THR A 1 79 ? 3.228 -0.230 -0.153 1.00 98.00 79 THR A C 1
ATOM 576 O O . THR A 1 79 ? 3.513 -1.429 -0.221 1.00 98.00 79 THR A O 1
ATOM 579 N N . ILE A 1 80 ? 2.394 0.361 -1.013 1.00 97.81 80 ILE A N 1
ATOM 580 C CA . ILE A 1 80 ? 1.831 -0.344 -2.171 1.00 97.81 80 ILE A CA 1
ATOM 581 C C . ILE A 1 80 ? 2.937 -0.910 -3.075 1.00 97.81 80 ILE A C 1
ATOM 583 O O . ILE A 1 80 ? 2.838 -2.042 -3.533 1.00 97.81 80 ILE A O 1
ATOM 587 N N . HIS A 1 81 ? 4.048 -0.188 -3.244 1.00 95.25 81 HIS A N 1
ATOM 588 C CA . HIS A 1 81 ? 5.207 -0.657 -4.006 1.00 95.25 81 HIS A CA 1
ATOM 589 C C . HIS A 1 81 ? 5.813 -1.931 -3.408 1.00 95.25 81 HIS A C 1
ATOM 591 O O . HIS A 1 81 ? 6.026 -2.912 -4.117 1.00 95.25 81 HIS A O 1
ATOM 597 N N . LYS A 1 82 ? 6.037 -1.957 -2.087 1.00 96.00 82 LYS A N 1
ATOM 598 C CA . LYS A 1 82 ? 6.579 -3.136 -1.398 1.00 96.00 82 LYS A CA 1
ATOM 599 C C . LYS A 1 82 ? 5.606 -4.315 -1.436 1.00 96.00 82 LYS A C 1
ATOM 601 O O . LYS A 1 82 ? 6.051 -5.453 -1.573 1.00 96.00 82 LYS A O 1
ATOM 606 N N . PHE A 1 83 ? 4.300 -4.049 -1.351 1.00 96.81 83 PHE A N 1
ATOM 607 C CA . PHE A 1 83 ? 3.269 -5.072 -1.526 1.00 96.81 83 PHE A CA 1
ATOM 608 C C . PHE A 1 83 ? 3.356 -5.703 -2.917 1.00 96.81 83 PHE A C 1
ATOM 610 O O . PHE A 1 83 ? 3.494 -6.921 -3.030 1.00 96.81 83 PHE A O 1
ATOM 617 N N . LEU A 1 84 ? 3.340 -4.871 -3.963 1.00 95.44 84 LEU A N 1
ATOM 618 C CA . LEU A 1 84 ? 3.411 -5.320 -5.350 1.00 95.44 84 LEU A CA 1
ATOM 619 C C . LEU A 1 84 ? 4.696 -6.101 -5.611 1.00 95.44 84 LEU A C 1
ATOM 621 O O . LEU A 1 84 ? 4.631 -7.200 -6.148 1.00 95.44 84 LEU A O 1
ATOM 625 N N . LEU A 1 85 ? 5.854 -5.605 -5.174 1.00 93.44 85 LEU A N 1
ATOM 626 C CA . LEU A 1 85 ? 7.115 -6.329 -5.325 1.00 93.44 85 LEU A CA 1
ATOM 627 C C . LEU A 1 85 ? 7.055 -7.709 -4.664 1.00 93.44 85 LEU A C 1
ATOM 629 O O . LEU A 1 85 ? 7.332 -8.712 -5.318 1.00 93.44 85 LEU A O 1
ATOM 633 N N . ARG A 1 86 ? 6.650 -7.779 -3.391 1.00 93.75 86 ARG A N 1
ATOM 634 C CA . ARG A 1 86 ? 6.667 -9.021 -2.603 1.00 93.75 86 ARG A CA 1
ATOM 635 C C . ARG A 1 86 ? 5.638 -10.052 -3.062 1.00 93.75 86 ARG A C 1
ATOM 637 O O . ARG A 1 86 ? 5.945 -11.240 -3.062 1.00 93.75 86 ARG A O 1
ATOM 644 N N . HIS A 1 87 ? 4.424 -9.615 -3.384 1.00 94.12 87 HIS A N 1
ATOM 645 C CA . HIS A 1 87 ? 3.281 -10.507 -3.601 1.00 94.12 87 HIS A CA 1
ATOM 646 C C . HIS A 1 87 ? 2.868 -10.642 -5.067 1.00 94.12 87 HIS A C 1
ATOM 648 O O . HIS A 1 87 ? 2.097 -11.543 -5.384 1.00 94.12 87 HIS A O 1
ATOM 654 N N . VAL A 1 88 ? 3.381 -9.787 -5.956 1.00 93.25 88 VAL A N 1
ATOM 655 C CA . VAL A 1 88 ? 3.046 -9.809 -7.386 1.00 93.25 88 VAL A CA 1
ATOM 656 C C . VAL A 1 88 ? 4.306 -9.968 -8.235 1.00 93.25 88 VAL A C 1
ATOM 658 O O . VAL A 1 88 ? 4.467 -10.976 -8.911 1.00 93.25 88 VAL A O 1
ATOM 661 N N . VAL A 1 89 ? 5.248 -9.028 -8.184 1.00 91.69 89 VAL A N 1
ATOM 662 C CA . VAL A 1 89 ? 6.382 -9.040 -9.118 1.00 91.69 89 VAL A CA 1
ATOM 663 C C . VAL A 1 89 ? 7.319 -10.215 -8.842 1.00 91.69 89 VAL A C 1
ATOM 665 O O . VAL A 1 89 ? 7.545 -11.014 -9.741 1.00 91.69 89 VAL A O 1
ATOM 668 N N . HIS A 1 90 ? 7.837 -10.377 -7.620 1.00 92.19 90 HIS A N 1
ATOM 669 C CA . HIS A 1 90 ? 8.770 -11.469 -7.313 1.00 92.19 90 HIS A CA 1
ATOM 670 C C . HIS A 1 90 ? 8.171 -12.868 -7.551 1.00 92.19 90 HIS A C 1
ATOM 672 O O . HIS A 1 90 ? 8.836 -13.669 -8.209 1.00 92.19 90 HIS A O 1
ATOM 678 N N . PRO A 1 91 ? 6.942 -13.186 -7.091 1.00 93.19 91 PRO A N 1
ATOM 679 C CA . PRO A 1 91 ? 6.365 -14.514 -7.302 1.00 93.19 91 PRO A CA 1
ATOM 680 C C . PRO A 1 91 ? 6.103 -14.848 -8.775 1.00 93.19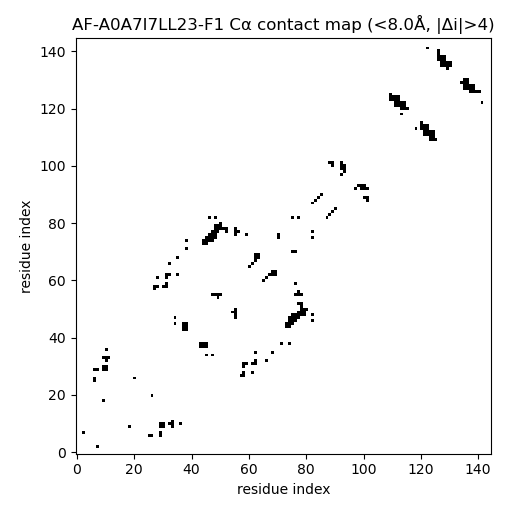 91 PRO A C 1
ATOM 682 O O . PRO A 1 91 ? 6.203 -16.011 -9.154 1.00 93.19 91 PRO A O 1
ATOM 685 N N . PHE A 1 92 ? 5.802 -13.848 -9.611 1.00 92.06 92 PHE A N 1
ATOM 686 C CA . PHE A 1 92 ? 5.373 -14.055 -10.999 1.00 92.06 92 PHE A CA 1
ATOM 687 C C . PHE A 1 92 ? 6.380 -13.570 -12.056 1.00 92.06 92 PHE A C 1
ATOM 689 O O . PHE A 1 92 ? 6.100 -13.669 -13.247 1.00 92.06 92 PHE A O 1
ATOM 696 N N . ALA A 1 93 ? 7.571 -13.101 -11.665 1.00 90.25 93 ALA A N 1
ATOM 697 C CA . ALA A 1 93 ? 8.586 -12.587 -12.596 1.00 90.25 93 ALA A CA 1
ATOM 698 C C . ALA A 1 93 ? 9.001 -13.612 -13.665 1.00 90.25 93 ALA A C 1
ATOM 700 O O . ALA A 1 93 ? 9.258 -13.251 -14.813 1.00 90.25 93 ALA A O 1
ATOM 701 N N . HIS A 1 94 ? 9.016 -14.896 -13.307 1.00 89.88 94 HIS A N 1
ATOM 702 C CA . HIS A 1 94 ? 9.336 -15.996 -14.216 1.00 89.88 94 HIS A CA 1
ATOM 703 C C . HIS A 1 94 ? 8.378 -16.070 -15.418 1.00 89.88 94 HIS A C 1
ATOM 705 O O . HIS A 1 94 ? 8.802 -16.428 -16.514 1.00 89.88 94 HIS A O 1
ATOM 711 N N . LEU A 1 95 ? 7.116 -15.646 -15.262 1.00 87.69 95 LEU A 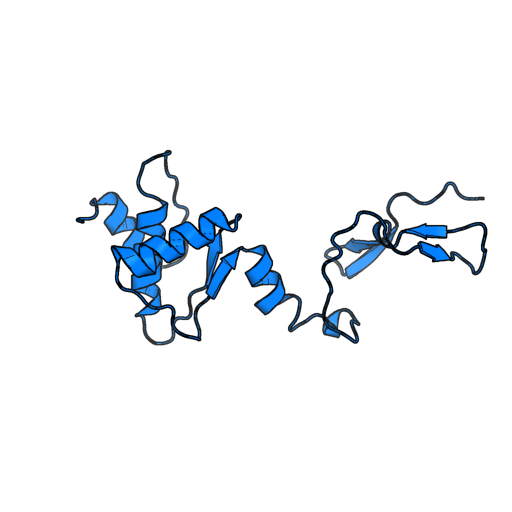N 1
ATOM 712 C CA . LEU A 1 95 ? 6.150 -15.566 -16.367 1.00 87.69 95 LEU A CA 1
ATOM 713 C C . LEU A 1 95 ? 6.541 -14.513 -17.413 1.00 87.69 95 LEU A C 1
ATOM 715 O O . LEU A 1 95 ? 6.087 -14.562 -18.553 1.00 87.69 95 LEU A O 1
ATOM 719 N N . LEU A 1 96 ? 7.393 -13.558 -17.037 1.00 82.12 96 LEU A N 1
ATOM 720 C CA . LEU A 1 96 ? 7.938 -12.541 -17.930 1.00 82.12 96 LEU A CA 1
ATOM 721 C C . LEU A 1 96 ? 9.287 -12.945 -18.541 1.00 82.12 96 LEU A C 1
ATOM 723 O O . LEU A 1 96 ? 9.844 -12.141 -19.287 1.00 82.12 96 LEU A O 1
ATOM 727 N N . GLY A 1 97 ? 9.784 -14.157 -18.260 1.00 84.50 97 GLY A N 1
ATOM 728 C CA . GLY A 1 97 ? 11.085 -14.655 -18.716 1.00 84.50 97 GLY A CA 1
ATOM 729 C C . GLY A 1 97 ? 12.250 -14.309 -17.786 1.00 84.50 97 GLY A C 1
ATOM 730 O O . GLY A 1 97 ? 13.404 -14.459 -18.176 1.00 84.50 97 GLY A O 1
ATOM 731 N N . ALA A 1 98 ? 11.979 -13.827 -16.569 1.00 85.06 98 ALA A N 1
ATOM 732 C CA . ALA A 1 98 ? 13.035 -13.535 -15.610 1.00 85.06 98 ALA A CA 1
ATOM 733 C C . ALA A 1 98 ? 13.580 -14.835 -14.992 1.00 85.06 98 ALA A C 1
ATOM 735 O O . ALA A 1 98 ? 12.867 -15.537 -14.277 1.00 85.06 98 ALA A O 1
ATOM 736 N N . GLU A 1 99 ? 14.857 -15.136 -15.236 1.00 84.88 99 GLU A N 1
ATOM 737 C CA . GLU A 1 99 ? 15.555 -16.286 -14.631 1.00 84.88 99 GLU A CA 1
ATOM 738 C C . GLU A 1 99 ? 15.876 -16.074 -13.143 1.00 84.88 99 GLU A C 1
ATOM 740 O O . GLU A 1 99 ? 16.117 -17.019 -12.393 1.00 84.88 99 GLU A O 1
ATOM 745 N N . ARG A 1 100 ? 15.903 -14.811 -12.711 1.00 82.31 100 ARG A N 1
ATOM 746 C CA . ARG A 1 100 ? 16.156 -14.380 -11.333 1.00 82.31 100 ARG A CA 1
ATOM 747 C C . ARG A 1 100 ? 15.094 -13.368 -10.921 1.00 82.31 100 ARG A C 1
ATOM 749 O O . ARG A 1 100 ? 14.394 -12.809 -11.763 1.00 82.31 100 ARG A O 1
ATOM 756 N N . GLY A 1 101 ? 14.975 -13.123 -9.619 1.00 78.19 101 GLY A N 1
ATOM 757 C CA . GLY A 1 101 ? 14.067 -12.094 -9.116 1.00 78.19 101 GLY A CA 1
ATOM 758 C C . GLY A 1 101 ? 14.405 -10.703 -9.682 1.00 78.19 101 GLY A C 1
ATOM 759 O O . GLY A 1 101 ? 15.580 -10.426 -9.929 1.00 78.19 101 GLY A O 1
ATOM 760 N N . PRO A 1 102 ? 13.403 -9.824 -9.879 1.00 81.88 102 PRO A N 1
ATOM 761 C CA . PRO A 1 102 ? 13.635 -8.438 -10.276 1.00 81.88 102 PRO A CA 1
ATOM 762 C C . PRO A 1 102 ? 14.552 -7.734 -9.270 1.00 81.88 102 PRO A C 1
ATOM 764 O O . PRO A 1 102 ? 14.463 -7.973 -8.065 1.00 81.88 102 PRO A O 1
ATOM 767 N N . PHE A 1 103 ? 15.404 -6.843 -9.768 1.00 82.88 103 PHE A N 1
ATOM 768 C CA . PHE A 1 103 ? 16.219 -5.949 -8.954 1.00 82.88 103 PHE A CA 1
ATOM 769 C C . PHE A 1 103 ? 15.730 -4.513 -9.136 1.00 82.88 103 PHE A C 1
ATOM 771 O O . PHE A 1 103 ? 15.297 -4.126 -10.221 1.00 82.88 103 PHE A O 1
ATOM 778 N N . ILE A 1 104 ? 15.776 -3.734 -8.059 1.00 84.75 104 ILE A N 1
ATOM 779 C CA . ILE A 1 104 ? 15.516 -2.297 -8.114 1.00 84.75 104 ILE A CA 1
ATOM 780 C C . ILE A 1 104 ? 16.845 -1.633 -8.460 1.00 84.75 104 ILE A C 1
ATOM 782 O O . ILE A 1 104 ? 17.841 -1.860 -7.777 1.00 84.75 104 ILE A O 1
ATOM 786 N N . HIS A 1 105 ? 16.865 -0.866 -9.545 1.00 84.69 105 HIS A N 1
ATOM 787 C CA . HIS A 1 105 ? 18.007 -0.039 -9.908 1.00 84.69 105 HIS A CA 1
ATOM 788 C C . HIS A 1 105 ? 17.830 1.335 -9.256 1.00 84.69 105 HIS A C 1
ATOM 790 O O . HIS A 1 105 ? 16.769 1.940 -9.399 1.00 84.69 105 HIS A O 1
ATOM 796 N N . GLU A 1 106 ? 18.822 1.773 -8.483 1.00 82.81 106 GLU A N 1
ATOM 797 C CA . GLU A 1 106 ? 18.769 3.026 -7.710 1.00 82.81 106 GLU A CA 1
ATOM 798 C C . GLU A 1 106 ? 19.544 4.175 -8.371 1.00 82.81 106 GLU A C 1
ATOM 800 O O . GLU A 1 106 ? 19.400 5.320 -7.954 1.00 82.81 106 GLU A O 1
ATOM 805 N N . ASP A 1 107 ? 20.355 3.870 -9.385 1.00 81.75 107 ASP A N 1
ATOM 806 C CA . ASP A 1 107 ? 21.130 4.844 -10.152 1.00 81.75 107 ASP A CA 1
ATOM 807 C C . ASP A 1 107 ? 20.386 5.200 -11.452 1.00 81.75 107 ASP A C 1
ATOM 809 O O . ASP A 1 107 ? 19.567 4.429 -11.952 1.00 81.75 107 ASP A O 1
ATOM 813 N N . ASP A 1 108 ? 20.686 6.366 -12.010 1.00 76.31 108 ASP A N 1
ATOM 814 C CA . ASP A 1 108 ? 20.252 6.761 -13.349 1.00 76.31 108 ASP A CA 1
ATOM 815 C C . ASP A 1 108 ? 21.169 6.159 -14.436 1.00 76.31 108 ASP A C 1
ATOM 817 O O . ASP A 1 108 ? 20.878 6.247 -15.632 1.00 76.31 108 ASP A O 1
ATOM 821 N N . SER A 1 109 ? 22.281 5.519 -14.044 1.00 83.44 109 SER A N 1
ATOM 822 C CA . SER A 1 109 ? 23.232 4.870 -14.953 1.00 83.44 109 SER A CA 1
ATOM 823 C C . SER A 1 109 ? 22.768 3.488 -15.444 1.00 83.44 109 SER A C 1
ATOM 825 O O . SER A 1 109 ? 23.288 2.423 -15.099 1.00 83.44 109 SER A O 1
ATOM 827 N N . TRP A 1 110 ? 21.794 3.497 -16.350 1.00 84.38 110 TRP A N 1
ATOM 828 C CA . TRP A 1 110 ? 21.273 2.269 -16.939 1.00 84.38 110 TRP A CA 1
ATOM 829 C C . TRP A 1 110 ? 22.303 1.542 -17.825 1.00 84.38 110 TRP A C 1
ATOM 831 O O . TRP A 1 110 ? 22.969 2.169 -18.664 1.00 84.38 110 TRP A O 1
ATOM 841 N N . PRO A 1 111 ? 22.411 0.199 -17.713 1.00 84.88 111 PRO A N 1
ATOM 842 C CA . PRO A 1 111 ? 23.240 -0.602 -18.602 1.00 84.88 111 PRO A CA 1
ATOM 843 C C . PRO A 1 111 ? 22.915 -0.347 -20.074 1.00 84.88 111 PRO A C 1
ATOM 845 O O . PRO A 1 111 ? 21.752 -0.294 -20.473 1.00 84.88 111 PRO A O 1
ATOM 848 N N . GLN A 1 112 ? 23.962 -0.234 -20.885 1.00 85.88 112 GLN A N 1
ATOM 849 C CA . GLN A 1 112 ? 23.851 0.002 -22.320 1.00 85.88 112 GLN A CA 1
ATOM 850 C C . GLN A 1 112 ? 23.898 -1.323 -23.085 1.00 85.88 112 GLN A C 1
ATOM 852 O O . GLN A 1 112 ? 24.752 -2.174 -22.822 1.00 85.88 112 GLN A O 1
ATOM 857 N N . VAL A 1 113 ? 23.022 -1.474 -24.075 1.00 84.50 113 VAL A N 1
ATOM 858 C CA . VAL A 1 113 ? 22.951 -2.644 -24.957 1.00 84.50 113 VAL A CA 1
ATOM 859 C C . VAL A 1 113 ? 23.372 -2.237 -26.367 1.00 84.50 113 VAL A C 1
ATOM 861 O O . VAL A 1 113 ? 23.002 -1.169 -26.855 1.00 84.50 113 VAL A O 1
ATOM 864 N N . ARG A 1 114 ? 24.168 -3.087 -27.028 1.00 84.94 114 ARG A N 1
ATOM 865 C CA . ARG A 1 114 ? 24.554 -2.889 -28.432 1.00 84.94 114 ARG A CA 1
ATOM 866 C C . ARG A 1 114 ? 23.383 -3.223 -29.344 1.00 84.94 114 ARG A C 1
ATOM 868 O O . ARG A 1 114 ? 22.774 -4.284 -29.206 1.00 84.94 114 ARG A O 1
ATOM 875 N N . VAL A 1 115 ? 23.121 -2.355 -30.309 1.00 80.56 115 VAL A N 1
ATOM 876 C CA . VAL A 1 115 ? 22.109 -2.566 -31.343 1.00 80.56 115 VAL A CA 1
ATOM 877 C C . VAL A 1 115 ? 22.803 -3.139 -32.580 1.00 80.56 115 VAL A C 1
ATOM 879 O O . VAL A 1 115 ? 23.872 -2.678 -32.962 1.00 80.56 115 VAL A O 1
ATOM 882 N N . HIS A 1 116 ? 22.249 -4.198 -33.177 1.00 79.62 116 HIS A N 1
ATOM 883 C CA . HIS A 1 116 ? 22.788 -4.842 -34.392 1.00 79.62 116 HIS A CA 1
ATOM 884 C C . HIS A 1 116 ? 24.277 -5.256 -34.340 1.00 79.62 116 HIS A C 1
ATOM 886 O O . HIS A 1 116 ? 24.929 -5.333 -35.376 1.00 79.62 116 HIS A O 1
ATOM 892 N N . ASN A 1 117 ? 24.823 -5.552 -33.153 1.00 74.19 117 ASN A N 1
ATOM 893 C CA . ASN A 1 117 ? 26.260 -5.795 -32.934 1.00 74.19 117 ASN A CA 1
ATOM 894 C C . ASN A 1 117 ? 27.186 -4.619 -33.311 1.00 74.19 117 ASN A C 1
ATOM 896 O O . ASN A 1 117 ? 28.403 -4.801 -33.367 1.00 74.19 117 ASN A O 1
ATOM 900 N N . ASP A 1 118 ? 26.649 -3.414 -33.500 1.00 76.50 118 ASP A N 1
ATOM 901 C CA . ASP A 1 118 ? 27.432 -2.210 -33.748 1.00 76.50 118 ASP A CA 1
ATOM 902 C C . ASP A 1 118 ? 27.850 -1.562 -32.416 1.00 76.50 118 ASP A C 1
ATOM 904 O O . ASP A 1 118 ? 27.044 -1.326 -31.516 1.00 76.50 118 ASP A O 1
ATOM 908 N N . ASN A 1 119 ? 29.145 -1.281 -32.267 1.00 70.62 119 ASN A N 1
ATOM 909 C CA . ASN A 1 119 ? 29.677 -0.597 -31.090 1.00 70.62 119 ASN A CA 1
ATOM 910 C C . ASN A 1 119 ? 29.299 0.886 -31.036 1.00 70.62 119 ASN A C 1
ATOM 912 O O . ASN A 1 119 ? 29.296 1.443 -29.933 1.00 70.62 119 ASN A O 1
ATOM 916 N N . ALA A 1 120 ? 29.015 1.495 -32.190 1.00 75.56 120 ALA A N 1
ATOM 917 C CA . ALA A 1 120 ? 28.608 2.888 -32.323 1.00 75.56 120 ALA A CA 1
ATOM 918 C C . ALA A 1 120 ? 27.119 3.097 -32.003 1.00 75.56 120 ALA A C 1
ATOM 920 O O . ALA A 1 120 ? 26.731 4.197 -31.618 1.00 75.56 120 ALA A O 1
ATOM 921 N N . GLN A 1 121 ? 26.298 2.045 -32.095 1.00 76.19 121 GLN A N 1
ATOM 922 C CA . GLN A 1 121 ? 24.871 2.097 -31.781 1.00 76.19 121 GLN A CA 1
ATOM 923 C C . GLN A 1 121 ? 24.595 1.432 -30.430 1.00 76.19 121 GLN A C 1
ATOM 925 O O . GLN A 1 121 ? 24.481 0.209 -30.312 1.00 76.19 121 GLN A O 1
ATOM 930 N N . ARG A 1 122 ? 24.492 2.253 -29.382 1.00 79.44 122 ARG A N 1
ATOM 931 C CA . ARG A 1 122 ? 24.163 1.816 -28.020 1.00 79.44 122 ARG A CA 1
ATOM 932 C C . ARG A 1 122 ? 22.897 2.506 -27.542 1.00 79.44 122 ARG A C 1
ATOM 934 O O . ARG A 1 122 ? 22.712 3.689 -27.810 1.00 79.44 122 ARG A O 1
ATOM 941 N N . ILE A 1 123 ? 22.058 1.758 -26.835 1.00 85.69 123 ILE A N 1
ATOM 942 C CA . ILE A 1 123 ? 20.860 2.280 -26.175 1.00 85.69 123 ILE A CA 1
ATOM 943 C C . ILE A 1 123 ? 20.818 1.801 -24.728 1.00 85.69 123 ILE A C 1
ATOM 945 O O . ILE A 1 123 ? 21.208 0.667 -24.434 1.00 85.69 123 ILE A O 1
ATOM 949 N N . GLY A 1 124 ? 20.346 2.662 -23.830 1.00 86.00 124 GLY A N 1
ATOM 950 C CA . GLY A 1 124 ? 20.131 2.299 -22.437 1.00 86.00 124 GLY A CA 1
ATOM 951 C C . GLY A 1 124 ? 18.970 1.319 -22.305 1.00 86.00 124 GLY A C 1
ATOM 952 O O . GLY A 1 124 ? 18.018 1.345 -23.090 1.00 86.00 124 GLY A O 1
ATOM 953 N N . ILE A 1 125 ? 19.044 0.406 -21.335 1.00 86.50 125 ILE A N 1
ATOM 954 C CA . ILE A 1 125 ? 17.947 -0.540 -21.098 1.00 86.50 125 ILE A CA 1
ATOM 955 C C . ILE A 1 125 ? 16.651 0.170 -20.650 1.00 86.50 125 ILE A C 1
ATOM 957 O O . ILE A 1 125 ? 15.559 -0.354 -20.849 1.00 86.50 125 ILE A O 1
ATOM 961 N N . ASP A 1 126 ? 16.749 1.387 -20.119 1.00 85.88 126 ASP A N 1
ATOM 962 C CA . ASP A 1 126 ? 15.639 2.285 -19.784 1.00 85.88 126 ASP A CA 1
ATOM 963 C C . ASP A 1 126 ? 14.832 2.774 -20.993 1.00 85.88 126 ASP A C 1
ATOM 965 O O . ASP A 1 126 ? 13.652 3.116 -20.847 1.00 85.88 126 ASP A O 1
ATOM 969 N N . CYS A 1 127 ? 15.417 2.724 -22.194 1.00 86.88 127 CYS A N 1
ATOM 970 C CA . CYS A 1 127 ? 14.693 2.950 -23.441 1.00 86.88 127 CYS A CA 1
ATOM 971 C C . CYS A 1 127 ? 13.687 1.826 -23.729 1.00 86.88 127 CYS A C 1
ATOM 973 O O . CYS A 1 127 ? 12.768 2.012 -24.520 1.00 86.88 127 CYS A O 1
ATOM 975 N N . PHE A 1 128 ? 13.820 0.646 -23.119 1.00 85.88 128 PHE A N 1
ATOM 976 C CA . PHE A 1 128 ? 12.900 -0.463 -23.348 1.00 85.88 128 PHE A CA 1
ATOM 977 C C . PHE A 1 128 ? 11.735 -0.423 -22.354 1.00 85.88 128 PHE A C 1
ATOM 979 O O . PHE A 1 128 ? 11.906 -0.499 -21.138 1.00 85.88 128 PHE A O 1
ATOM 986 N N . ARG A 1 129 ? 10.507 -0.372 -22.870 1.00 85.12 129 ARG A N 1
ATOM 987 C CA . ARG A 1 129 ? 9.274 -0.423 -22.078 1.00 85.12 129 ARG A CA 1
ATOM 988 C C . ARG A 1 129 ? 8.459 -1.642 -22.462 1.00 85.12 129 ARG A C 1
ATOM 990 O O . ARG A 1 129 ? 8.278 -1.929 -23.642 1.00 85.12 129 ARG A O 1
ATOM 997 N N . ARG A 1 130 ? 7.915 -2.345 -21.470 1.00 83.31 130 ARG A N 1
ATOM 998 C CA . ARG A 1 130 ? 6.901 -3.373 -21.713 1.00 83.31 130 ARG A CA 1
ATOM 999 C C . ARG A 1 130 ? 5.521 -2.764 -21.519 1.00 83.31 130 ARG A C 1
ATOM 1001 O O . ARG A 1 130 ? 5.221 -2.193 -20.477 1.00 83.31 130 ARG A O 1
ATOM 1008 N N . THR A 1 131 ? 4.714 -2.851 -22.558 1.00 84.25 131 THR A N 1
ATOM 1009 C CA . THR A 1 131 ? 3.329 -2.378 -22.583 1.00 84.25 131 THR A CA 1
ATOM 1010 C C . THR A 1 131 ? 2.406 -3.343 -21.825 1.00 84.25 131 THR A C 1
ATOM 1012 O O . THR A 1 131 ? 2.768 -4.512 -21.644 1.00 84.25 131 THR A O 1
ATOM 1015 N N . PRO A 1 132 ? 1.213 -2.898 -21.379 1.00 79.38 132 PRO A N 1
ATOM 1016 C CA . PRO A 1 132 ? 0.251 -3.762 -20.688 1.00 79.38 132 PRO A CA 1
ATOM 1017 C C . PRO A 1 132 ? -0.209 -4.978 -21.504 1.00 79.38 132 PRO A C 1
ATOM 1019 O O . PRO A 1 132 ? -0.522 -6.010 -20.921 1.00 79.38 132 PRO A O 1
ATOM 1022 N N . ASP A 1 133 ? -0.212 -4.892 -22.839 1.00 85.19 133 ASP A N 1
ATOM 1023 C CA . ASP A 1 133 ? -0.502 -6.006 -23.754 1.00 85.19 133 ASP A CA 1
ATOM 1024 C C . ASP A 1 133 ? 0.718 -6.911 -24.013 1.00 85.19 133 ASP A C 1
ATOM 1026 O O . ASP A 1 133 ? 0.671 -7.826 -24.833 1.00 85.19 133 ASP A O 1
ATOM 1030 N N . GLY A 1 134 ? 1.822 -6.687 -23.296 1.00 80.06 134 GLY A N 1
ATOM 1031 C CA . GLY A 1 134 ? 2.986 -7.565 -23.269 1.00 80.06 134 GLY A CA 1
ATOM 1032 C C . GLY A 1 134 ? 4.042 -7.276 -24.333 1.00 80.06 134 GLY A C 1
ATOM 1033 O O . GLY A 1 134 ? 5.077 -7.949 -24.320 1.00 80.06 134 GLY A O 1
ATOM 1034 N N . ARG A 1 135 ? 3.843 -6.277 -25.204 1.00 85.75 135 ARG A N 1
ATOM 1035 C CA . ARG A 1 135 ? 4.820 -5.895 -26.237 1.00 85.75 135 ARG A CA 1
ATOM 1036 C C . ARG A 1 135 ? 5.990 -5.134 -25.632 1.00 85.75 135 ARG A C 1
ATOM 1038 O O . ARG A 1 135 ? 5.795 -4.260 -24.787 1.00 85.75 135 ARG A O 1
ATOM 1045 N N . LEU A 1 136 ? 7.193 -5.422 -26.117 1.00 84.50 136 LEU A N 1
ATOM 1046 C CA . LEU A 1 136 ? 8.380 -4.622 -25.843 1.00 84.50 136 LEU A CA 1
ATOM 1047 C C . LEU A 1 136 ? 8.463 -3.487 -26.870 1.00 84.50 136 LEU A C 1
ATOM 1049 O O . LEU A 1 136 ? 8.453 -3.741 -28.073 1.00 84.50 136 LEU A O 1
ATOM 1053 N N . VAL A 1 137 ? 8.534 -2.247 -26.402 1.00 88.12 137 VAL A N 1
ATOM 1054 C CA . VAL A 1 137 ? 8.691 -1.048 -27.230 1.00 88.12 137 VAL A CA 1
ATOM 1055 C C . VAL A 1 137 ? 9.960 -0.309 -26.824 1.00 88.12 137 VAL A C 1
ATOM 1057 O O . VAL A 1 137 ? 10.355 -0.359 -25.662 1.00 88.12 137 VAL A O 1
ATOM 1060 N N . VAL A 1 138 ? 10.597 0.369 -27.777 1.00 86.50 138 VAL A N 1
ATOM 1061 C CA . VAL A 1 138 ? 11.754 1.236 -27.519 1.00 86.50 138 VAL A CA 1
ATOM 1062 C C . VAL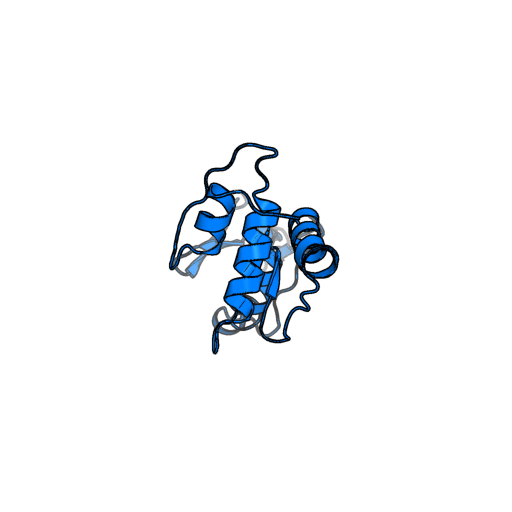 A 1 138 ? 11.284 2.686 -27.582 1.00 86.50 138 VAL A C 1
ATOM 1064 O O . VAL A 1 138 ? 10.820 3.133 -28.634 1.00 86.50 138 VAL A O 1
ATOM 1067 N N . THR A 1 139 ? 11.361 3.391 -26.459 1.00 77.44 139 THR A N 1
ATOM 1068 C CA . THR A 1 139 ? 11.168 4.840 -26.347 1.00 77.44 139 THR A CA 1
ATOM 1069 C C . THR A 1 139 ? 12.490 5.536 -26.662 1.00 77.44 139 THR A C 1
ATOM 1071 O O . THR A 1 139 ? 13.541 5.011 -26.312 1.00 77.44 139 THR A O 1
ATOM 1074 N N . ASP A 1 140 ? 12.448 6.676 -27.353 1.00 67.75 140 ASP A N 1
ATOM 1075 C CA . ASP A 1 140 ? 13.641 7.438 -27.761 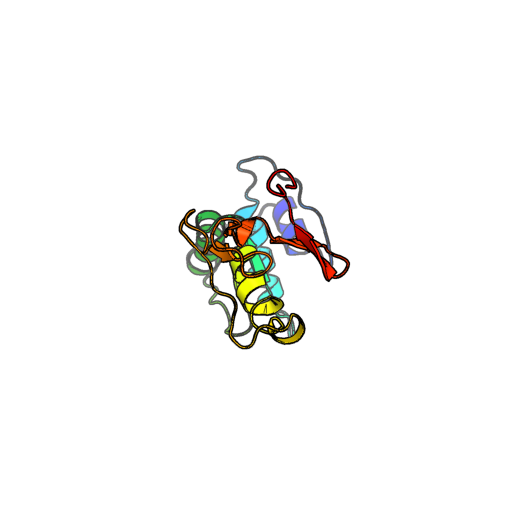1.00 67.75 140 ASP A CA 1
ATOM 1076 C C . ASP A 1 140 ? 14.625 6.635 -28.620 1.00 67.75 140 ASP A C 1
ATOM 1078 O O . ASP A 1 140 ? 15.799 6.462 -28.295 1.00 67.75 140 ASP A O 1
ATOM 1082 N N . LYS A 1 141 ? 14.134 6.132 -29.762 1.00 62.44 141 LYS A N 1
ATOM 1083 C CA . LYS A 1 141 ? 15.008 5.521 -30.770 1.00 62.44 141 LYS A CA 1
ATOM 1084 C C . LYS A 1 141 ? 16.119 6.521 -31.132 1.00 62.44 141 LYS A C 1
ATOM 1086 O O . LYS A 1 141 ? 15.777 7.648 -31.502 1.00 62.44 141 LYS A O 1
ATOM 1091 N N . PRO A 1 142 ? 17.409 6.136 -31.089 1.00 56.69 142 PRO A N 1
ATOM 1092 C CA . PRO A 1 142 ? 18.447 6.964 -31.685 1.00 56.69 142 PRO A CA 1
ATOM 1093 C C . PRO A 1 142 ? 18.060 7.240 -33.146 1.00 56.69 142 PRO A C 1
ATOM 1095 O O . PRO A 1 142 ? 17.480 6.352 -33.785 1.00 56.69 142 PRO A O 1
ATOM 1098 N N . PRO A 1 143 ? 18.298 8.461 -33.661 1.00 54.94 143 PRO A N 1
ATOM 1099 C CA . PRO A 1 143 ? 17.967 8.795 -35.038 1.00 54.94 143 PRO A CA 1
ATOM 1100 C C . PRO A 1 143 ? 18.548 7.722 -35.957 1.00 54.94 143 PRO A C 1
ATOM 1102 O O . PRO A 1 143 ? 19.732 7.398 -35.878 1.00 54.94 143 PRO A O 1
ATOM 1105 N N . SER A 1 144 ? 17.672 7.115 -36.754 1.00 60.34 144 SER A N 1
ATOM 1106 C CA . SER A 1 144 ? 18.026 6.055 -37.691 1.00 60.34 144 SER A CA 1
ATOM 1107 C C . SER A 1 144 ? 19.148 6.527 -38.615 1.00 60.34 144 SER A C 1
ATOM 1109 O O . SER A 1 144 ? 19.032 7.605 -39.202 1.00 60.34 144 SER A O 1
ATOM 1111 N N . VAL A 1 145 ? 20.207 5.716 -38.721 1.00 49.38 145 VAL A N 1
ATOM 1112 C CA . VAL A 1 145 ? 21.174 5.764 -39.830 1.00 49.38 145 VAL A CA 1
ATOM 1113 C C . VAL A 1 145 ? 20.527 5.151 -41.062 1.00 49.38 145 VAL A C 1
ATOM 1115 O O . VAL A 1 145 ? 19.863 4.101 -40.896 1.00 49.38 145 VAL A O 1
#

Radius of gyration: 22.05 Å; Cα contacts (8 Å, |Δi|>4): 141; chains: 1; bounding box: 50×34×63 Å

Solvent-accessible surface area (backbone atoms only — not comparable to full-atom values): 9127 Å² total; per-residue (Å²): 136,87,76,52,73,72,42,45,52,61,40,69,56,75,87,88,82,84,89,86,74,64,88,90,72,46,65,62,55,32,52,28,55,24,49,55,56,49,59,71,39,87,94,50,68,47,76,51,65,22,91,41,65,70,55,22,51,52,37,49,46,43,27,41,73,74,64,68,46,75,84,54,93,76,43,44,78,33,24,48,65,59,47,41,42,67,73,44,46,50,76,48,32,56,82,76,70,38,92,55,71,83,77,87,79,91,66,90,81,55,64,71,43,66,46,94,84,34,87,88,42,67,44,44,55,77,32,54,44,72,45,98,90,67,48,80,44,71,53,83,70,74,81,83,129

pLDDT: mean 88.6, std 9.11, range [49.38, 98.0]

Organism: NCBI:txid133549